Protein AF-A0A0G2FPP1-F1 (afdb_monomer)

Foldseek 3Di:
DDDDDDDPVVVVVVVVVVVVVVVVVVLVVFFDADPPPGPPCVFARGAGDCLVVVLVVVCPDPVNLPAQ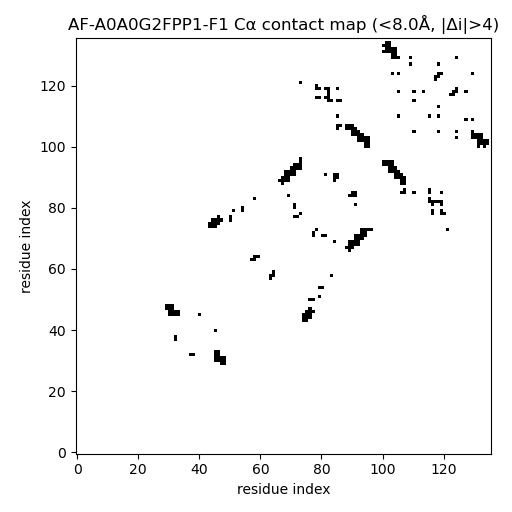EDEDELHPSCLVVQLVCLVSQHWYWYADRVNPQPIFIDGNVLQPPVGSSLCSHPVNSVPSPTDRDDDD

Radius of gyration: 18.32 Å; Cα contacts (8 Å, |Δi|>4): 158; chains: 1; bounding box: 36×38×61 Å

Solvent-accessible surface area (backbone atoms only — not comparable to full-atom values): 7901 Å² total; per-residue (Å²): 132,86,84,88,80,74,66,71,64,52,53,53,51,52,49,52,51,52,51,48,53,57,52,46,66,56,48,63,76,44,42,46,88,51,93,86,60,67,90,64,63,89,81,50,52,62,28,41,81,59,40,67,65,52,40,56,57,52,63,66,34,69,68,50,68,72,45,59,65,47,80,47,68,72,34,59,50,38,35,66,50,44,15,49,38,34,69,72,61,14,30,39,36,31,45,37,84,89,50,77,68,28,37,39,57,47,45,42,86,69,46,49,97,78,34,34,63,44,49,35,34,68,69,33,51,69,69,43,91,54,69,60,47,79,81,128

pLDDT: mean 75.17, std 15.43, range [40.75, 96.62]

InterPro domains:
  IPR002698 5-formyltetrahydrofolate cyclo-ligase [PTHR13017] (8-128)

Mean predicted aligned error: 10.95 Å

Secondary structure (DSSP, 8-state):
------SHHHHHHHHHHHHHHHHHHHHTTTBPPPTTTTT-TTSS---BTTHHHHHHHHHTSHHHHH-SEEE--S-GGGHHHHHHHHHTTPEEEEEPGGGTT-EEEE-GGG--TTHHHHHHSHHHHHHS---EE---

Nearest PDB structures (foldseek):
  7bqe-assembly1_A  TM=3.924E-01  e=2.142E-01  synthetic construct
  4m0u-assembly1_A  TM=4.585E-01  e=2.860E+00  Homo sapiens
  7p9q-assembly1_E  TM=3.771E-01  e=2.860E+00  Glutamici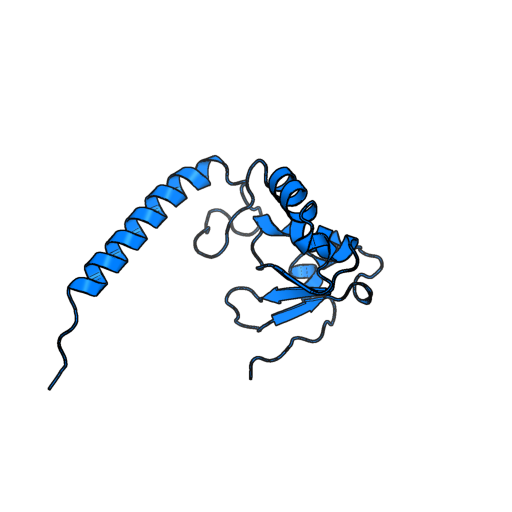bacter nicotianae
  7p9q-assembly1_A  TM=3.770E-01  e=3.473E+00  Glutamicibacter nicotianae

Organism: NCBI:txid420778

Sequence (136 aa):
MPSTTPAADLDLDAHKAAIRARIWAKLSTVALPDSRFDRDFSSFIADFRGSSSATDRLVSLPEWRAAALVFVAPDNCLEELRARALQDGKTLLVTAYGIRRGFWVVRPEDVGERGAWYAATLDGVEKSELPSVPIS

Structure (mmCIF, N/CA/C/O backbone):
data_AF-A0A0G2FPP1-F1
#
_entry.id   AF-A0A0G2FPP1-F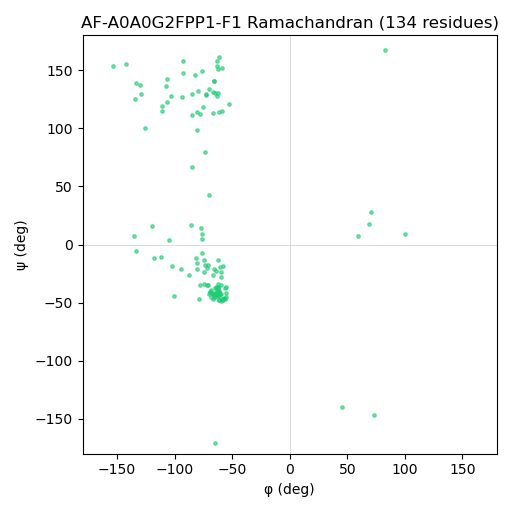1
#
loop_
_atom_site.group_PDB
_atom_site.id
_atom_site.type_symbol
_atom_site.label_atom_id
_atom_site.label_alt_id
_atom_site.label_comp_id
_atom_site.label_asym_id
_atom_site.label_entity_id
_atom_site.label_seq_id
_atom_site.pdbx_PDB_ins_code
_atom_site.Cartn_x
_atom_site.Cartn_y
_atom_site.Cartn_z
_atom_site.occupancy
_atom_site.B_iso_or_equiv
_atom_site.auth_seq_id
_atom_site.auth_comp_id
_atom_site.auth_asym_id
_atom_site.auth_atom_id
_atom_site.pdbx_PDB_model_num
ATOM 1 N N . MET A 1 1 ? -12.490 -24.473 -39.805 1.00 42.97 1 MET A N 1
ATOM 2 C CA . MET A 1 1 ? -11.472 -23.552 -40.353 1.00 42.97 1 MET A CA 1
ATOM 3 C C . MET A 1 1 ? -10.730 -22.940 -39.175 1.00 42.97 1 MET A C 1
ATOM 5 O O . MET A 1 1 ? -11.423 -22.406 -38.317 1.00 42.97 1 MET A O 1
ATOM 9 N N . PRO A 1 2 ? -9.397 -23.059 -39.057 1.00 46.75 2 PRO A N 1
ATOM 10 C CA . PRO A 1 2 ? -8.670 -22.379 -37.995 1.00 46.75 2 PRO A CA 1
ATOM 11 C C . PRO A 1 2 ? -8.585 -20.893 -38.357 1.00 46.75 2 PRO A C 1
ATOM 13 O O . PRO A 1 2 ? -8.068 -20.526 -39.408 1.00 46.75 2 PRO A O 1
ATOM 16 N N . SER A 1 3 ? -9.162 -20.045 -37.515 1.00 47.62 3 SER A N 1
ATOM 17 C CA . SER A 1 3 ? -9.083 -18.590 -37.616 1.00 47.62 3 SER A CA 1
ATOM 18 C C . SER A 1 3 ? -7.643 -18.136 -37.372 1.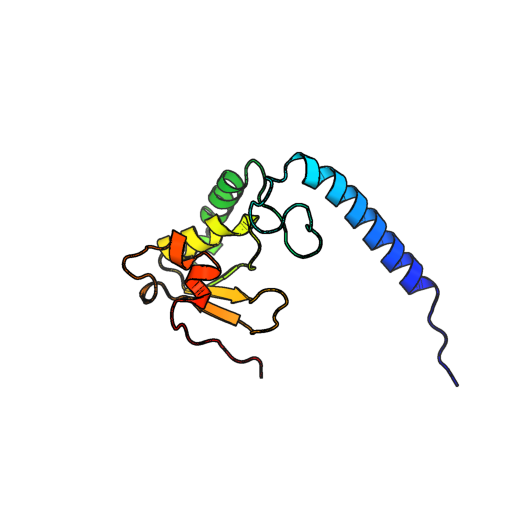00 47.62 3 SER A C 1
ATOM 20 O O . SER A 1 3 ? -7.104 -18.300 -36.279 1.00 47.62 3 SER A O 1
ATOM 22 N N . THR A 1 4 ? -7.010 -17.603 -38.413 1.00 54.16 4 THR A N 1
ATOM 23 C CA . THR A 1 4 ? -5.646 -17.075 -38.397 1.00 54.16 4 THR A CA 1
ATOM 24 C C . THR A 1 4 ? -5.641 -15.666 -37.806 1.00 54.16 4 THR A C 1
ATOM 26 O O . THR A 1 4 ? -5.879 -14.701 -38.524 1.00 54.16 4 THR A O 1
ATOM 29 N N . THR A 1 5 ? -5.303 -15.539 -36.524 1.00 60.25 5 THR A N 1
ATOM 30 C CA . THR A 1 5 ? -4.768 -14.280 -35.978 1.00 60.25 5 THR A CA 1
ATOM 31 C C . THR A 1 5 ? -3.438 -14.577 -35.284 1.00 60.25 5 THR A C 1
ATOM 33 O O . THR A 1 5 ? -3.465 -15.132 -34.189 1.00 60.25 5 THR A O 1
ATOM 36 N N . PRO A 1 6 ? -2.274 -14.314 -35.924 1.00 55.28 6 PRO A N 1
ATOM 37 C CA . PRO A 1 6 ? -1.001 -14.480 -35.218 1.00 55.28 6 PRO A CA 1
ATOM 38 C C . PRO A 1 6 ? 0.023 -13.337 -35.355 1.00 55.28 6 PRO A C 1
ATOM 40 O O . PRO A 1 6 ? 1.047 -13.418 -34.700 1.00 55.28 6 PRO A O 1
ATOM 43 N N . ALA A 1 7 ? -0.168 -12.288 -36.167 1.00 56.00 7 ALA A N 1
ATOM 44 C CA . ALA A 1 7 ? 0.934 -11.346 -36.460 1.00 56.00 7 ALA A CA 1
ATOM 45 C C . ALA A 1 7 ? 0.905 -10.025 -35.664 1.00 56.00 7 ALA A C 1
ATOM 47 O O . ALA A 1 7 ? 1.939 -9.595 -35.164 1.00 56.00 7 ALA A O 1
ATOM 48 N N . ALA A 1 8 ? -0.259 -9.381 -35.533 1.00 57.22 8 ALA A N 1
ATOM 49 C CA . ALA A 1 8 ? -0.366 -8.068 -34.882 1.00 57.22 8 ALA A CA 1
ATOM 50 C C . ALA A 1 8 ? -0.246 -8.145 -33.347 1.00 57.22 8 ALA A C 1
ATOM 52 O O . ALA A 1 8 ? 0.343 -7.262 -32.726 1.00 57.22 8 ALA A O 1
ATOM 53 N N . ASP A 1 9 ? -0.748 -9.224 -32.740 1.00 57.72 9 ASP A N 1
ATOM 54 C CA . ASP A 1 9 ? -0.670 -9.431 -31.288 1.00 57.72 9 ASP A CA 1
ATOM 55 C C . ASP A 1 9 ? 0.766 -9.747 -30.832 1.00 57.72 9 ASP A C 1
ATOM 57 O O . ASP A 1 9 ? 1.203 -9.257 -29.791 1.00 57.72 9 ASP A O 1
ATOM 61 N N . LEU A 1 10 ? 1.548 -10.466 -31.654 1.00 61.06 10 LEU A N 1
ATOM 62 C CA . LEU A 1 10 ? 2.972 -10.718 -31.391 1.00 61.06 10 LEU A CA 1
ATOM 63 C C . LEU A 1 10 ? 3.807 -9.428 -31.419 1.00 61.06 10 LEU A C 1
ATOM 65 O O . LEU A 1 10 ? 4.724 -9.284 -30.612 1.00 61.06 10 LEU A O 1
ATOM 69 N N . ASP A 1 11 ? 3.487 -8.489 -32.315 1.00 76.31 11 ASP A N 1
ATOM 70 C CA . ASP A 1 11 ? 4.165 -7.187 -32.407 1.00 76.31 11 ASP A CA 1
ATOM 71 C C . ASP A 1 11 ? 3.869 -6.312 -31.177 1.00 76.31 11 ASP A C 1
ATOM 73 O O . ASP A 1 11 ? 4.772 -5.734 -30.566 1.00 76.31 11 ASP A O 1
ATOM 77 N N . LEU A 1 12 ? 2.612 -6.301 -30.718 1.00 81.75 12 LEU A N 1
ATOM 78 C CA . LEU A 1 12 ? 2.222 -5.575 -29.511 1.00 81.75 12 LEU A CA 1
ATOM 79 C C . LEU A 1 12 ? 2.856 -6.164 -28.241 1.00 81.75 12 LEU A C 1
ATOM 81 O O . LEU A 1 12 ? 3.321 -5.412 -27.377 1.00 81.75 12 LEU A O 1
ATOM 85 N N . ASP A 1 13 ? 2.888 -7.489 -28.113 1.00 81.81 13 ASP A N 1
ATOM 86 C CA . ASP A 1 13 ? 3.476 -8.160 -26.953 1.00 81.81 13 ASP A CA 1
ATOM 87 C C . ASP A 1 13 ? 4.998 -8.000 -26.913 1.00 81.81 13 ASP A C 1
ATOM 89 O O . ASP A 1 13 ? 5.557 -7.683 -25.857 1.00 81.81 13 ASP A O 1
ATOM 93 N N . ALA A 1 14 ? 5.669 -8.101 -28.064 1.00 82.06 14 ALA A N 1
ATOM 94 C CA . ALA A 1 14 ? 7.093 -7.801 -28.181 1.00 82.06 14 ALA A CA 1
ATOM 95 C C . ALA A 1 14 ? 7.393 -6.337 -27.816 1.00 82.06 14 ALA A C 1
ATOM 97 O O . ALA A 1 14 ? 8.350 -6.055 -27.088 1.00 82.06 14 ALA A O 1
ATOM 98 N N . HIS A 1 15 ? 6.542 -5.400 -28.244 1.00 86.25 15 HIS A N 1
ATOM 99 C CA . HIS A 1 15 ? 6.687 -3.985 -27.912 1.00 86.25 15 HIS A CA 1
ATOM 100 C C . HIS A 1 15 ? 6.511 -3.715 -26.408 1.00 86.25 15 HIS A C 1
ATOM 102 O O . HIS A 1 15 ? 7.332 -3.025 -25.792 1.00 86.25 15 HIS A O 1
ATOM 108 N N . LYS A 1 16 ? 5.487 -4.305 -25.775 1.00 82.38 16 LYS A N 1
ATOM 109 C CA . LYS A 1 16 ? 5.277 -4.229 -24.318 1.00 82.38 16 LYS A CA 1
ATOM 110 C C . LYS A 1 16 ? 6.451 -4.836 -23.550 1.00 82.38 16 LYS A C 1
ATOM 112 O O . LYS A 1 16 ? 6.909 -4.237 -22.573 1.00 82.38 16 LYS A O 1
ATOM 117 N N . ALA A 1 17 ? 6.970 -5.980 -23.998 1.00 83.12 17 ALA A N 1
ATOM 118 C CA . ALA A 1 17 ? 8.128 -6.630 -23.393 1.00 83.12 17 ALA A CA 1
ATOM 119 C C . ALA A 1 17 ? 9.387 -5.751 -23.482 1.00 83.12 17 ALA A C 1
ATOM 121 O O . ALA A 1 17 ? 10.088 -5.580 -22.484 1.00 83.12 17 ALA A O 1
ATOM 122 N N . ALA A 1 18 ? 9.631 -5.116 -24.632 1.00 84.31 18 ALA A N 1
ATOM 123 C CA . ALA A 1 18 ? 10.752 -4.196 -24.822 1.00 84.31 18 ALA A CA 1
ATOM 124 C C . ALA A 1 18 ? 10.653 -2.955 -23.914 1.00 84.31 18 ALA A C 1
ATOM 126 O O . ALA A 1 18 ? 11.642 -2.555 -23.291 1.00 84.31 18 ALA A O 1
ATOM 127 N N . ILE A 1 19 ? 9.457 -2.365 -23.774 1.00 84.12 19 ILE A N 1
ATOM 128 C CA . ILE A 1 19 ? 9.226 -1.261 -22.829 1.00 84.12 19 ILE A CA 1
ATOM 129 C C . ILE A 1 19 ? 9.488 -1.729 -21.398 1.00 84.12 19 ILE A C 1
ATOM 131 O O . ILE A 1 19 ? 10.209 -1.048 -20.665 1.00 84.12 19 ILE A O 1
ATOM 135 N N . ARG A 1 20 ? 8.946 -2.890 -21.008 1.00 79.75 20 ARG A N 1
ATOM 136 C CA . ARG A 1 20 ? 9.127 -3.449 -19.665 1.00 79.75 20 ARG A CA 1
ATOM 137 C C . ARG A 1 20 ? 10.605 -3.657 -19.358 1.00 79.75 20 ARG A C 1
ATOM 139 O O . ARG A 1 20 ? 11.054 -3.178 -18.325 1.00 79.75 20 ARG A O 1
ATOM 146 N N . ALA A 1 21 ? 11.372 -4.256 -20.268 1.00 81.62 21 ALA A N 1
ATOM 147 C CA . ALA A 1 21 ? 12.814 -4.450 -20.109 1.00 81.62 21 ALA A CA 1
ATOM 148 C C . ALA A 1 21 ? 13.566 -3.118 -19.938 1.00 81.62 21 ALA A C 1
ATOM 150 O O . ALA A 1 21 ? 14.413 -2.982 -19.055 1.00 81.62 21 ALA A O 1
ATOM 151 N N . ARG A 1 22 ? 13.214 -2.098 -20.732 1.00 82.25 22 ARG A N 1
ATOM 152 C CA . ARG A 1 22 ? 13.830 -0.766 -20.645 1.00 82.25 22 ARG A CA 1
ATOM 153 C C . ARG A 1 22 ? 13.530 -0.059 -19.323 1.00 82.25 22 ARG A C 1
ATOM 155 O O . ARG A 1 22 ? 14.415 0.585 -18.765 1.00 82.25 22 ARG A O 1
ATOM 162 N N . ILE A 1 23 ? 12.289 -0.126 -18.844 1.00 80.88 23 ILE A N 1
ATOM 163 C CA . ILE A 1 23 ? 11.902 0.458 -17.552 1.00 80.88 23 ILE A CA 1
ATOM 164 C C . ILE A 1 23 ? 12.538 -0.330 -16.408 1.00 8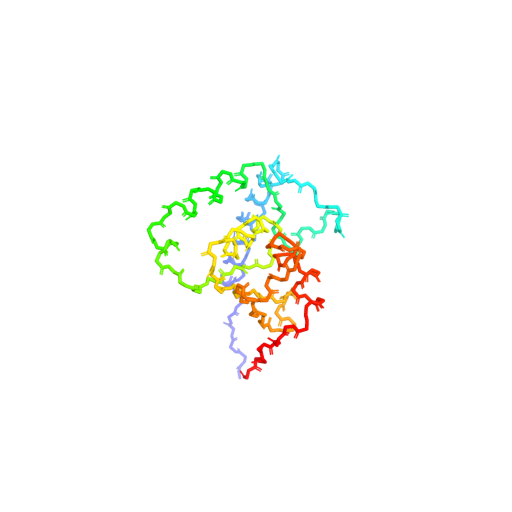0.88 23 ILE A C 1
ATOM 166 O O . ILE A 1 23 ? 13.072 0.274 -15.480 1.00 80.88 23 ILE A O 1
ATOM 170 N N . TRP A 1 24 ? 12.571 -1.657 -16.518 1.00 74.62 24 TRP A N 1
ATOM 171 C CA . TRP A 1 24 ? 13.189 -2.540 -15.540 1.00 74.62 24 TRP A CA 1
ATOM 172 C C . TRP A 1 24 ? 14.669 -2.220 -15.322 1.00 74.62 24 TRP A C 1
ATOM 174 O O . TRP A 1 24 ? 15.092 -2.036 -14.186 1.00 74.62 24 TRP A O 1
ATOM 184 N N . ALA A 1 25 ? 15.433 -2.041 -16.404 1.00 78.00 25 ALA A N 1
ATOM 185 C CA . ALA A 1 25 ? 16.846 -1.662 -16.335 1.00 78.00 25 ALA A CA 1
ATOM 186 C C . ALA A 1 25 ? 17.086 -0.320 -15.617 1.00 78.00 25 ALA A C 1
ATOM 188 O O . ALA A 1 25 ? 18.143 -0.105 -15.029 1.00 78.00 25 ALA A O 1
ATOM 189 N N . LYS A 1 26 ? 16.111 0.598 -15.652 1.00 78.25 26 LYS A N 1
ATOM 190 C CA . LYS A 1 26 ? 16.177 1.858 -14.899 1.00 78.25 26 LYS A CA 1
ATOM 191 C C . LYS A 1 26 ? 15.824 1.634 -13.430 1.00 78.25 26 LYS A C 1
ATOM 193 O O . LYS A 1 26 ? 16.554 2.094 -12.555 1.00 78.25 26 LYS A O 1
ATOM 198 N N . LEU A 1 27 ? 14.745 0.901 -13.157 1.00 72.19 27 LEU A N 1
ATOM 199 C CA . LEU A 1 27 ? 14.286 0.604 -11.797 1.00 72.19 27 LEU A CA 1
ATOM 200 C C . LEU A 1 27 ? 15.312 -0.205 -10.997 1.00 72.19 27 LEU A C 1
ATOM 202 O O . LEU A 1 27 ? 15.519 0.078 -9.821 1.00 72.19 27 LEU A O 1
ATOM 206 N N . SER A 1 28 ? 16.035 -1.129 -11.635 1.00 69.62 28 SER A N 1
ATOM 207 C CA . SER A 1 28 ? 17.061 -1.943 -10.971 1.00 69.62 28 SER A CA 1
ATOM 208 C C . SER A 1 28 ? 18.205 -1.127 -10.360 1.00 69.62 28 SER A C 1
ATOM 210 O O . SER A 1 28 ? 18.916 -1.635 -9.503 1.00 69.62 28 SER A O 1
ATOM 212 N N . THR A 1 29 ? 18.405 0.125 -10.785 1.00 72.50 29 THR A N 1
ATOM 213 C CA . THR A 1 29 ? 19.449 1.006 -10.226 1.00 72.50 29 THR A CA 1
ATOM 214 C C . THR A 1 29 ? 19.051 1.664 -8.903 1.00 72.50 29 THR A C 1
ATOM 216 O O . THR A 1 29 ? 19.920 2.088 -8.144 1.00 72.50 29 THR A O 1
ATOM 219 N N . VAL A 1 30 ? 17.748 1.754 -8.625 1.00 68.75 30 VAL A N 1
ATOM 220 C CA . VAL A 1 30 ? 17.190 2.361 -7.404 1.00 68.75 30 VAL A CA 1
ATOM 221 C C . VAL A 1 30 ? 16.534 1.337 -6.482 1.00 68.75 30 VAL A C 1
ATOM 223 O O . VAL A 1 30 ? 16.219 1.682 -5.343 1.00 68.75 30 VAL A O 1
ATOM 226 N N . ALA A 1 31 ? 16.342 0.110 -6.969 1.00 68.12 31 ALA A N 1
ATOM 227 C CA . ALA A 1 31 ? 15.805 -1.006 -6.213 1.00 68.12 31 ALA A CA 1
ATOM 228 C C . ALA A 1 31 ? 16.722 -1.359 -5.033 1.00 68.12 31 ALA A C 1
ATOM 230 O O . ALA A 1 31 ? 17.937 -1.512 -5.186 1.00 68.12 31 ALA A O 1
ATOM 231 N N . LEU A 1 32 ? 16.130 -1.488 -3.853 1.00 64.56 32 LEU A N 1
ATOM 232 C CA . LEU A 1 32 ? 16.773 -2.033 -2.673 1.00 64.56 32 LEU 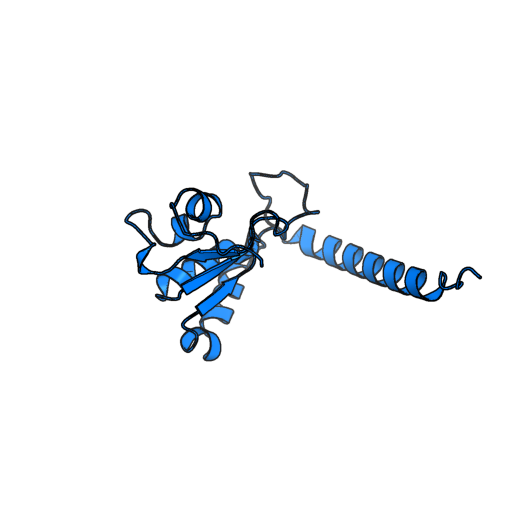A CA 1
ATOM 233 C C . LEU A 1 32 ? 16.753 -3.565 -2.782 1.00 64.56 32 LEU A C 1
ATOM 235 O O . LEU A 1 32 ? 15.716 -4.137 -3.130 1.00 64.56 32 LEU A O 1
ATOM 239 N N . PRO A 1 33 ? 17.889 -4.242 -2.540 1.00 58.78 33 PRO A N 1
ATOM 240 C CA . PRO A 1 33 ? 17.934 -5.696 -2.563 1.00 58.78 33 PRO A CA 1
ATOM 241 C C . PRO A 1 33 ? 17.035 -6.259 -1.458 1.00 58.78 33 PRO A C 1
ATOM 243 O O . PRO A 1 33 ? 17.157 -5.870 -0.297 1.00 58.78 33 PRO A O 1
ATOM 246 N N . ASP A 1 34 ? 16.142 -7.173 -1.830 1.00 55.44 34 ASP A N 1
ATOM 247 C CA . ASP A 1 34 ? 15.305 -7.897 -0.882 1.00 55.44 34 ASP A CA 1
ATOM 248 C C . ASP A 1 34 ? 16.064 -9.114 -0.339 1.00 55.44 34 ASP A C 1
ATOM 250 O O . ASP A 1 34 ? 16.631 -9.899 -1.101 1.00 55.44 34 ASP A O 1
ATOM 254 N N . SER A 1 35 ? 16.092 -9.271 0.983 1.00 47.22 35 SER A N 1
ATOM 255 C CA . SER A 1 35 ? 16.835 -10.333 1.666 1.00 47.22 35 SER A CA 1
ATOM 256 C C . SER A 1 35 ? 16.177 -11.717 1.588 1.00 47.22 35 SER A C 1
ATOM 258 O O . SER A 1 35 ? 16.790 -12.691 2.023 1.00 47.22 35 SER A O 1
ATOM 260 N N . ARG A 1 36 ? 14.949 -11.833 1.060 1.00 48.81 36 ARG A N 1
ATOM 261 C CA . ARG A 1 36 ? 14.160 -13.078 1.058 1.00 48.81 36 ARG A CA 1
ATOM 262 C C . ARG A 1 36 ? 14.157 -13.820 -0.280 1.00 48.81 36 ARG A C 1
ATOM 264 O O . ARG A 1 36 ? 13.842 -15.007 -0.286 1.00 48.81 36 ARG A O 1
ATOM 271 N N . PHE A 1 37 ? 14.501 -13.166 -1.391 1.00 48.66 37 PHE A N 1
ATOM 272 C CA . PHE A 1 37 ? 14.317 -13.736 -2.738 1.00 48.66 37 PHE A CA 1
ATOM 273 C C . PHE A 1 37 ? 15.510 -13.575 -3.694 1.00 48.66 37 PHE A C 1
ATOM 275 O O . PHE A 1 37 ? 15.397 -13.923 -4.872 1.00 48.66 37 PHE A O 1
ATOM 282 N N . ASP A 1 38 ? 16.656 -13.074 -3.220 1.00 54.22 38 ASP A N 1
ATOM 283 C CA . ASP A 1 38 ? 17.788 -12.713 -4.084 1.00 54.22 38 ASP A CA 1
ATOM 284 C C . ASP A 1 38 ? 17.305 -11.916 -5.327 1.00 54.22 38 ASP A C 1
ATOM 286 O O . ASP A 1 38 ? 16.448 -11.040 -5.221 1.00 54.22 38 ASP A O 1
ATOM 290 N N . ARG A 1 39 ? 17.857 -12.154 -6.524 1.00 41.59 39 ARG A N 1
ATOM 291 C CA . ARG A 1 39 ? 17.577 -11.374 -7.745 1.00 41.59 39 ARG A CA 1
ATOM 292 C C . ARG A 1 39 ? 16.344 -11.837 -8.533 1.00 41.59 39 ARG A C 1
ATOM 294 O O . ARG A 1 39 ? 16.239 -11.481 -9.710 1.00 41.59 39 ARG A O 1
ATOM 301 N N . ASP A 1 40 ? 15.433 -12.622 -7.955 1.00 49.09 40 ASP A N 1
ATOM 302 C CA . ASP A 1 40 ? 14.241 -13.076 -8.685 1.00 49.09 40 ASP A CA 1
ATOM 303 C C . ASP A 1 40 ? 13.108 -12.044 -8.642 1.00 49.09 40 ASP A C 1
ATOM 305 O O . ASP A 1 40 ? 12.029 -12.228 -8.083 1.00 49.09 40 ASP A O 1
ATOM 309 N N . PHE A 1 41 ? 13.369 -10.914 -9.285 1.00 52.31 41 PHE A N 1
ATOM 310 C CA . PHE A 1 41 ? 12.421 -9.817 -9.414 1.00 52.31 41 PHE A CA 1
ATOM 311 C C . PHE A 1 41 ? 11.319 -10.069 -10.462 1.00 52.31 41 PHE A C 1
ATOM 313 O O . PHE A 1 41 ? 10.636 -9.141 -10.902 1.00 52.31 41 PHE A O 1
ATOM 320 N N . SER A 1 42 ? 11.158 -11.311 -10.925 1.00 53.12 42 SER A N 1
ATOM 321 C CA . SER A 1 42 ? 10.128 -11.668 -11.904 1.00 53.12 42 SER A CA 1
ATOM 322 C C . SER A 1 42 ? 8.716 -11.647 -11.305 1.00 53.12 42 SER A C 1
ATOM 324 O O . SER A 1 42 ? 7.742 -11.519 -12.050 1.00 53.12 42 SER A O 1
ATOM 326 N N . SER A 1 43 ? 8.611 -11.729 -9.970 1.00 56.91 43 SER A N 1
ATOM 327 C CA . SER A 1 43 ? 7.353 -11.989 -9.258 1.00 56.91 43 SER A CA 1
ATOM 328 C C . SER A 1 43 ? 6.885 -10.875 -8.308 1.00 56.91 43 SER A C 1
ATOM 330 O O . SER A 1 43 ? 5.741 -10.932 -7.862 1.00 56.91 43 SER A O 1
ATOM 332 N N . PHE A 1 44 ? 7.716 -9.869 -8.001 1.00 62.94 44 PHE A N 1
ATOM 333 C CA . PHE A 1 44 ? 7.366 -8.755 -7.103 1.00 62.94 44 PHE A CA 1
ATOM 334 C C . PHE A 1 44 ? 8.167 -7.483 -7.423 1.00 62.94 44 PHE A C 1
ATOM 336 O O . PHE A 1 44 ? 9.281 -7.545 -7.952 1.00 62.94 44 PHE A O 1
ATOM 343 N N . ILE A 1 45 ? 7.606 -6.315 -7.095 1.00 68.50 45 ILE A N 1
ATOM 344 C CA . ILE A 1 45 ? 8.317 -5.035 -7.192 1.00 68.50 45 ILE A CA 1
ATOM 345 C C . ILE A 1 45 ? 9.130 -4.830 -5.910 1.00 68.50 45 ILE A C 1
ATOM 347 O O . ILE A 1 45 ? 8.575 -4.638 -4.825 1.00 68.50 45 ILE A O 1
ATOM 351 N N . ALA A 1 46 ? 10.457 -4.881 -6.044 1.00 68.31 46 ALA A N 1
ATOM 352 C CA . ALA A 1 46 ? 11.375 -4.572 -4.954 1.00 68.31 46 ALA A CA 1
ATOM 353 C C . ALA A 1 46 ? 11.158 -3.149 -4.428 1.00 68.31 46 ALA A C 1
ATOM 355 O O . ALA A 1 46 ? 10.739 -2.252 -5.168 1.00 68.31 46 ALA A O 1
ATOM 356 N N . ASP A 1 47 ? 11.478 -2.944 -3.152 1.00 74.69 47 ASP A N 1
ATOM 357 C CA . ASP A 1 47 ? 11.497 -1.603 -2.580 1.00 74.69 47 ASP A CA 1
ATOM 358 C C . ASP A 1 47 ? 12.532 -0.717 -3.291 1.00 74.69 47 ASP A C 1
ATOM 360 O O . ASP A 1 47 ? 13.408 -1.214 -3.996 1.00 74.69 47 ASP A O 1
ATOM 364 N N . PHE A 1 48 ? 12.435 0.603 -3.166 1.00 79.50 48 PHE A N 1
ATOM 365 C CA . PHE A 1 48 ? 13.322 1.531 -3.863 1.00 79.50 48 PHE A CA 1
ATOM 366 C C . PHE A 1 48 ? 13.699 2.732 -3.005 1.00 79.50 48 PHE A C 1
ATOM 368 O O . PHE A 1 48 ? 12.972 3.165 -2.113 1.00 79.50 48 PHE A O 1
ATOM 375 N N . ARG A 1 49 ? 14.848 3.339 -3.316 1.00 76.94 49 ARG A N 1
ATOM 376 C CA . ARG A 1 49 ? 15.288 4.564 -2.640 1.00 76.94 49 ARG A CA 1
ATOM 377 C C . ARG A 1 49 ? 14.253 5.681 -2.823 1.00 76.94 49 ARG A C 1
ATOM 379 O O . ARG A 1 49 ? 14.078 6.193 -3.927 1.00 76.94 49 ARG A O 1
ATOM 386 N N . GLY A 1 50 ? 13.638 6.103 -1.719 1.00 82.88 50 GLY A N 1
ATOM 387 C CA . GLY A 1 50 ? 12.613 7.151 -1.697 1.00 82.88 50 GLY A CA 1
ATOM 388 C C . GLY A 1 50 ? 11.173 6.634 -1.634 1.00 82.88 50 GLY A C 1
ATOM 389 O O . GLY A 1 50 ? 10.254 7.444 -1.770 1.00 82.88 50 GLY A O 1
ATOM 390 N N . SER A 1 51 ? 10.968 5.333 -1.413 1.00 85.12 51 SER A N 1
ATOM 391 C CA . SER A 1 51 ? 9.651 4.730 -1.184 1.00 85.12 51 SER A CA 1
ATOM 392 C C . SER A 1 51 ? 8.903 5.377 -0.022 1.00 85.12 51 SER A C 1
ATOM 394 O O . SER A 1 51 ? 7.763 5.787 -0.211 1.00 85.12 51 SER A O 1
ATOM 396 N N . SER A 1 52 ? 9.561 5.624 1.113 1.00 86.50 52 SER A N 1
ATOM 397 C CA . SER A 1 52 ? 8.945 6.332 2.247 1.00 86.50 52 SER A CA 1
ATOM 398 C C . SER A 1 52 ? 8.420 7.722 1.868 1.00 86.50 52 SER A C 1
ATOM 400 O O . SER A 1 52 ? 7.255 8.035 2.089 1.00 86.50 52 SER A O 1
ATOM 402 N N . SER A 1 53 ? 9.198 8.527 1.134 1.00 90.19 53 SER A N 1
ATOM 403 C CA . SER A 1 53 ? 8.719 9.830 0.640 1.00 90.19 53 SER A CA 1
ATOM 404 C C . SER A 1 53 ? 7.603 9.712 -0.408 1.00 90.19 53 SER A C 1
ATOM 406 O O . SER A 1 53 ? 6.828 10.648 -0.612 1.00 90.19 53 SER A O 1
ATOM 408 N N . ALA A 1 54 ? 7.532 8.606 -1.154 1.00 89.25 54 ALA A N 1
ATOM 409 C CA . ALA A 1 54 ? 6.392 8.320 -2.024 1.00 89.25 54 ALA A CA 1
ATOM 410 C C . ALA A 1 54 ? 5.143 7.983 -1.194 1.00 89.25 54 ALA A C 1
ATOM 412 O O . ALA A 1 54 ? 4.078 8.535 -1.468 1.00 89.25 54 ALA A O 1
ATOM 413 N N . THR A 1 55 ? 5.299 7.177 -0.143 1.00 92.31 55 THR A N 1
ATOM 414 C CA . THR A 1 55 ? 4.246 6.864 0.824 1.00 92.31 55 THR A CA 1
ATOM 415 C C . THR A 1 55 ? 3.730 8.124 1.511 1.00 92.31 55 THR A C 1
ATOM 417 O O . THR A 1 55 ? 2.527 8.359 1.485 1.00 92.31 55 THR A O 1
ATOM 420 N N . ASP A 1 56 ? 4.607 8.996 2.018 1.00 93.38 56 ASP A N 1
ATOM 421 C CA . ASP A 1 56 ? 4.227 10.261 2.664 1.00 93.38 56 ASP A CA 1
ATOM 422 C C . ASP A 1 56 ? 3.346 11.136 1.757 1.00 93.38 56 ASP A C 1
ATOM 424 O O . ASP A 1 56 ? 2.341 11.707 2.189 1.00 93.38 56 ASP A O 1
ATOM 428 N N . ARG A 1 57 ? 3.689 11.214 0.466 1.00 94.19 57 ARG A N 1
ATOM 429 C CA . ARG A 1 57 ? 2.882 11.942 -0.523 1.00 94.19 57 ARG A CA 1
ATOM 430 C C . ARG A 1 57 ? 1.521 11.292 -0.726 1.00 94.19 57 ARG A C 1
ATOM 432 O O . ARG A 1 57 ? 0.526 12.010 -0.778 1.00 94.19 57 ARG A O 1
ATOM 439 N N . LEU A 1 58 ? 1.466 9.966 -0.803 1.00 93.25 58 LEU A N 1
ATOM 440 C CA . LEU A 1 58 ? 0.220 9.230 -0.996 1.00 93.25 58 LEU A CA 1
ATOM 441 C C . LEU A 1 58 ? -0.723 9.380 0.207 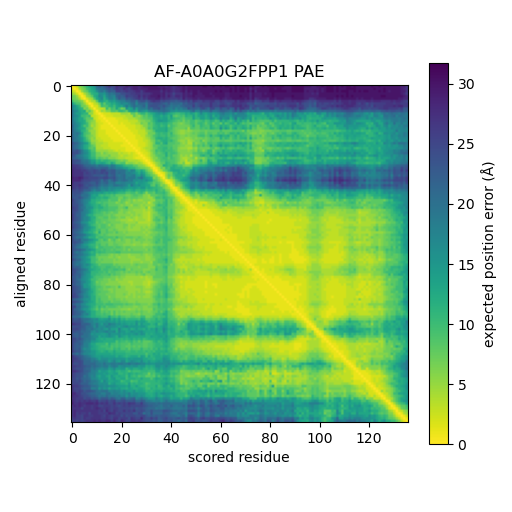1.00 93.25 58 LEU A C 1
ATOM 443 O O . LEU A 1 58 ? -1.895 9.694 0.021 1.00 93.25 58 LEU A O 1
ATOM 447 N N . VAL A 1 59 ? -0.210 9.250 1.434 1.00 94.69 59 VAL A N 1
ATOM 448 C CA . VAL A 1 59 ? -1.027 9.386 2.655 1.00 94.69 59 VAL A CA 1
ATOM 449 C C . VAL A 1 59 ? -1.465 10.830 2.928 1.00 94.69 59 VAL A C 1
ATOM 451 O O . VAL A 1 59 ? -2.419 11.081 3.668 1.00 94.69 59 VAL A O 1
ATOM 454 N N . SER A 1 60 ? -0.799 11.810 2.307 1.00 95.00 60 SER A N 1
ATOM 455 C CA . SER A 1 60 ? -1.193 13.219 2.389 1.00 95.00 60 SER A CA 1
ATOM 456 C C . SER A 1 60 ? -2.448 13.560 1.578 1.00 95.00 60 SER A C 1
ATOM 458 O O . SER A 1 60 ? -3.065 14.597 1.838 1.00 95.00 60 SER A O 1
ATOM 460 N N . LEU A 1 61 ? -2.839 12.699 0.629 1.00 96.62 61 LEU A N 1
ATOM 461 C CA . LEU A 1 61 ? -3.963 12.945 -0.269 1.00 96.62 61 LEU A CA 1
ATOM 462 C C . LEU A 1 61 ? -5.311 12.980 0.480 1.00 96.62 61 LEU A C 1
ATOM 464 O O . LEU A 1 61 ? -5.544 12.157 1.373 1.00 96.62 61 LEU A O 1
ATOM 468 N N . PRO A 1 62 ? -6.238 13.885 0.115 1.00 95.31 62 PRO A N 1
ATOM 469 C CA . PRO A 1 62 ? -7.585 13.913 0.687 1.00 95.31 62 PRO A CA 1
ATOM 470 C C . PRO A 1 62 ? -8.339 12.587 0.525 1.00 95.31 62 PRO A C 1
ATOM 472 O O . PRO A 1 62 ? -9.032 12.159 1.446 1.00 95.31 62 PRO A O 1
ATOM 475 N N . GLU A 1 63 ? -8.166 11.911 -0.611 1.00 96.12 63 GLU A N 1
ATOM 476 C CA . GLU A 1 63 ? -8.787 10.622 -0.924 1.00 96.12 63 GLU A CA 1
ATOM 477 C C . GLU A 1 63 ? -8.303 9.529 0.028 1.00 96.12 63 GLU A C 1
ATOM 479 O O . GLU A 1 63 ? -9.104 8.736 0.521 1.00 96.12 63 GLU A O 1
ATOM 484 N N . TRP A 1 64 ? -7.004 9.530 0.351 1.00 95.25 64 TRP A N 1
ATOM 485 C CA . TRP A 1 64 ? -6.452 8.623 1.353 1.00 95.25 64 TRP A CA 1
ATOM 486 C C . TRP A 1 64 ? -7.081 8.875 2.721 1.00 95.25 64 TRP A C 1
ATOM 488 O O . TRP A 1 64 ? -7.529 7.942 3.385 1.00 95.25 64 TRP A O 1
ATOM 498 N N . ARG A 1 65 ? -7.162 10.140 3.147 1.00 93.75 65 ARG A N 1
ATOM 499 C CA . ARG A 1 65 ? -7.735 10.508 4.451 1.00 93.75 65 ARG A CA 1
ATOM 500 C C . ARG A 1 65 ? -9.208 10.117 4.567 1.00 93.75 65 ARG A C 1
ATOM 502 O O . ARG A 1 65 ? -9.604 9.625 5.617 1.00 93.75 65 ARG A O 1
ATOM 509 N N . ALA A 1 66 ? -9.983 10.280 3.496 1.00 95.62 66 ALA A N 1
ATOM 510 C CA . ALA A 1 66 ? -11.402 9.931 3.454 1.00 95.62 66 ALA A CA 1
ATOM 511 C C . ALA A 1 66 ? -11.669 8.414 3.375 1.00 95.62 66 ALA A C 1
ATOM 513 O O . ALA A 1 66 ? -12.747 7.963 3.759 1.00 95.62 66 ALA A O 1
ATOM 514 N N . ALA A 1 67 ? -10.717 7.617 2.881 1.00 95.50 67 ALA A N 1
ATOM 515 C CA . ALA A 1 67 ? -10.899 6.179 2.713 1.00 95.50 67 ALA A CA 1
ATOM 516 C C . ALA A 1 67 ? -10.876 5.423 4.054 1.00 95.50 67 ALA A C 1
ATOM 518 O O . ALA A 1 67 ? -9.922 5.535 4.824 1.00 95.50 67 ALA A O 1
ATOM 519 N N . ALA A 1 68 ? -11.889 4.588 4.297 1.00 94.12 68 ALA A N 1
ATOM 520 C CA . ALA A 1 68 ? -11.926 3.651 5.428 1.00 94.12 68 ALA A CA 1
ATOM 521 C C . ALA A 1 68 ? -11.409 2.244 5.065 1.00 94.12 68 ALA A C 1
ATOM 523 O O . ALA A 1 68 ? -11.006 1.487 5.944 1.00 94.12 68 ALA A O 1
ATOM 524 N N . LEU A 1 69 ? -11.409 1.900 3.773 1.00 93.62 69 LEU A N 1
ATOM 525 C CA . LEU A 1 69 ? -10.933 0.635 3.217 1.00 93.62 69 LEU A CA 1
ATOM 526 C C . LEU A 1 69 ? -9.965 0.942 2.075 1.00 93.62 69 LEU A C 1
ATOM 528 O O . LEU A 1 69 ? -10.304 1.716 1.179 1.00 93.62 69 LEU A O 1
ATOM 532 N N . VAL A 1 70 ? -8.784 0.328 2.094 1.00 93.75 70 VAL A N 1
ATOM 533 C CA . VAL A 1 70 ? -7.768 0.503 1.051 1.00 93.75 70 VAL A CA 1
ATOM 534 C C . VAL A 1 70 ? -7.264 -0.841 0.551 1.00 93.75 70 VAL A C 1
ATOM 536 O O . VAL A 1 70 ? -7.004 -1.755 1.330 1.00 93.75 70 VAL A O 1
ATOM 539 N N . PHE A 1 71 ? -7.117 -0.954 -0.767 1.00 93.00 71 PHE A N 1
ATOM 540 C CA . PHE A 1 71 ? -6.453 -2.086 -1.396 1.00 93.00 71 PHE A CA 1
ATOM 541 C C . PHE A 1 71 ? -4.981 -1.761 -1.626 1.00 93.00 71 PHE A C 1
ATOM 543 O O . PHE A 1 71 ? -4.663 -0.754 -2.259 1.00 93.00 71 PHE A O 1
ATOM 550 N N . VAL A 1 72 ? -4.092 -2.628 -1.149 1.00 90.38 72 VAL A N 1
ATOM 551 C CA . VAL A 1 72 ? -2.652 -2.500 -1.369 1.00 90.38 72 VAL A CA 1
ATOM 552 C C . VAL A 1 72 ? -2.099 -3.861 -1.778 1.00 90.38 72 VAL A C 1
ATOM 554 O O . VAL A 1 72 ? -2.292 -4.854 -1.082 1.00 90.38 72 VAL A O 1
ATOM 557 N N . ALA A 1 73 ? -1.417 -3.912 -2.923 1.00 87.06 73 ALA A N 1
ATOM 558 C CA . ALA A 1 73 ? -0.802 -5.133 -3.438 1.00 87.06 73 ALA A CA 1
ATOM 559 C C . ALA A 1 73 ? 0.306 -5.651 -2.491 1.00 87.06 73 ALA A C 1
ATOM 561 O O . ALA A 1 73 ? 0.836 -4.864 -1.705 1.00 87.06 73 ALA A O 1
ATOM 562 N N . PRO A 1 74 ? 0.667 -6.950 -2.538 1.00 82.50 74 PRO A N 1
ATOM 563 C CA . PRO A 1 74 ? 1.631 -7.580 -1.631 1.00 82.50 74 PRO A CA 1
ATOM 564 C C . PRO A 1 74 ? 3.100 -7.244 -1.936 1.00 82.50 74 PRO A C 1
ATOM 566 O O . PRO A 1 74 ? 3.985 -7.840 -1.333 1.00 82.50 74 PRO A O 1
ATOM 569 N N . ASP A 1 75 ? 3.379 -6.304 -2.842 1.00 82.25 75 ASP A N 1
ATOM 570 C CA . ASP A 1 75 ? 4.739 -5.898 -3.205 1.00 82.25 75 ASP A CA 1
ATOM 571 C C . ASP A 1 75 ? 5.511 -5.290 -2.021 1.00 82.25 75 ASP A C 1
ATOM 573 O O . ASP A 1 75 ? 4.927 -4.667 -1.125 1.00 82.25 75 ASP A O 1
ATOM 577 N N . ASN A 1 76 ? 6.838 -5.433 -2.027 1.00 78.31 76 ASN A N 1
ATOM 578 C CA . ASN A 1 76 ? 7.693 -5.008 -0.912 1.00 78.31 76 ASN A CA 1
ATOM 579 C C . ASN A 1 76 ? 7.790 -3.481 -0.821 1.00 78.31 76 ASN A C 1
ATOM 581 O O . ASN A 1 76 ? 7.764 -2.927 0.274 1.00 78.31 76 ASN A O 1
ATOM 585 N N . CYS A 1 77 ? 7.776 -2.782 -1.962 1.00 81.62 77 CYS A N 1
ATOM 586 C CA . CYS A 1 77 ? 7.747 -1.315 -2.003 1.00 81.62 77 CYS A CA 1
ATOM 587 C C . CYS A 1 77 ? 6.492 -0.689 -1.367 1.00 81.62 77 CYS A C 1
ATOM 589 O O . CYS A 1 77 ? 6.454 0.517 -1.130 1.00 81.62 77 CYS A O 1
ATOM 591 N N . LEU A 1 78 ? 5.457 -1.494 -1.104 1.00 88.31 78 LEU A N 1
ATOM 592 C CA . LEU A 1 78 ? 4.195 -1.059 -0.512 1.00 88.31 78 LEU A CA 1
ATOM 593 C C . LEU A 1 78 ? 4.053 -1.466 0.960 1.00 88.31 78 LEU A C 1
ATOM 595 O O . LEU A 1 78 ? 3.003 -1.221 1.552 1.00 88.31 78 LEU A O 1
ATOM 599 N N . GLU A 1 79 ? 5.072 -2.076 1.569 1.00 87.81 79 GLU A N 1
ATOM 600 C CA . GLU A 1 79 ? 5.007 -2.514 2.968 1.00 87.81 79 GLU A CA 1
ATOM 601 C C . GLU A 1 79 ? 4.738 -1.354 3.930 1.00 87.81 79 GLU A C 1
ATOM 603 O O . GLU A 1 79 ? 3.823 -1.431 4.752 1.00 87.81 79 GLU A O 1
ATOM 608 N N . GLU A 1 80 ? 5.456 -0.241 3.769 1.00 89.81 80 GLU A N 1
ATOM 609 C CA . GLU A 1 80 ? 5.221 0.961 4.570 1.00 89.81 80 GLU A CA 1
ATOM 610 C C . GLU A 1 80 ? 3.804 1.506 4.364 1.00 89.81 80 GLU A C 1
ATOM 612 O O . GLU A 1 80 ? 3.140 1.877 5.328 1.00 89.81 80 GLU A O 1
ATOM 617 N N . LEU A 1 81 ? 3.291 1.495 3.131 1.00 91.94 81 LEU A N 1
ATOM 618 C CA . LEU A 1 81 ? 1.932 1.952 2.847 1.00 91.94 81 LEU A CA 1
ATOM 619 C C . LEU A 1 81 ? 0.874 1.087 3.551 1.00 91.94 81 LEU A C 1
ATOM 621 O O . LEU A 1 81 ? -0.091 1.623 4.098 1.00 91.94 81 LEU A O 1
ATOM 625 N N . ARG A 1 82 ? 1.067 -0.239 3.579 1.00 91.62 82 ARG A N 1
ATOM 626 C CA . ARG A 1 82 ? 0.212 -1.168 4.337 1.00 91.62 82 ARG A CA 1
ATOM 627 C C . ARG A 1 82 ? 0.259 -0.863 5.834 1.00 91.62 82 ARG A C 1
ATOM 629 O O . ARG A 1 82 ? -0.789 -0.799 6.473 1.00 91.62 82 ARG A O 1
ATOM 636 N N . ALA A 1 83 ? 1.447 -0.610 6.383 1.00 90.31 83 ALA A N 1
ATOM 637 C CA . ALA A 1 83 ? 1.604 -0.258 7.793 1.00 90.31 83 ALA A CA 1
ATOM 638 C C . ALA A 1 83 ? 0.906 1.068 8.126 1.00 90.31 83 ALA A C 1
ATOM 640 O O . ALA A 1 83 ? 0.174 1.145 9.112 1.00 90.31 83 ALA A O 1
ATOM 641 N N . ARG A 1 84 ? 1.062 2.091 7.276 1.00 92.38 84 ARG A N 1
ATOM 642 C CA . ARG A 1 84 ? 0.386 3.387 7.423 1.00 92.38 84 ARG A CA 1
ATOM 643 C C . ARG A 1 84 ? -1.134 3.258 7.364 1.00 92.38 84 ARG A C 1
ATOM 645 O O . ARG A 1 84 ? -1.810 3.872 8.176 1.00 92.38 84 ARG A O 1
ATOM 652 N N . ALA A 1 85 ? -1.674 2.430 6.467 1.00 92.62 85 ALA A N 1
ATOM 653 C CA . ALA A 1 85 ? -3.115 2.180 6.400 1.00 92.62 85 ALA A CA 1
ATOM 654 C C . ALA A 1 85 ? -3.670 1.683 7.741 1.00 92.62 85 ALA A C 1
ATOM 656 O O . ALA A 1 85 ? -4.662 2.212 8.239 1.00 92.62 85 ALA A O 1
ATOM 657 N N . LEU A 1 86 ? -2.991 0.708 8.346 1.00 90.75 86 LEU A N 1
ATOM 658 C CA . LEU A 1 86 ? -3.379 0.148 9.637 1.00 90.75 86 LEU A CA 1
ATOM 659 C C . LEU A 1 86 ? -3.190 1.153 10.786 1.00 90.75 86 LEU A C 1
ATOM 661 O O . LEU A 1 86 ? -4.049 1.245 11.658 1.00 90.75 86 LEU A O 1
ATOM 665 N N . GLN A 1 87 ? -2.111 1.947 10.772 1.00 90.69 87 GLN A N 1
ATOM 666 C CA . GLN A 1 87 ? -1.892 3.031 11.745 1.00 90.69 87 GLN A CA 1
ATOM 667 C C . GLN A 1 87 ? -2.972 4.117 11.676 1.00 90.69 87 GLN A C 1
ATOM 669 O O . GLN A 1 87 ? -3.392 4.627 12.712 1.00 90.69 87 GLN A O 1
ATOM 674 N N . ASP A 1 88 ? -3.444 4.433 10.472 1.00 92.06 88 ASP A N 1
ATOM 675 C CA . ASP A 1 88 ? -4.519 5.397 10.231 1.00 92.06 88 ASP A CA 1
ATOM 676 C C . ASP A 1 88 ? -5.914 4.824 10.556 1.00 92.06 88 ASP A C 1
ATOM 678 O O . ASP A 1 88 ? -6.927 5.475 10.291 1.00 92.06 88 ASP A O 1
ATOM 682 N N . GLY A 1 89 ? -5.994 3.602 11.098 1.00 91.50 89 GLY A N 1
ATOM 683 C CA . GLY A 1 89 ? -7.254 2.953 11.456 1.00 91.50 89 GLY A CA 1
ATOM 684 C C . GLY A 1 89 ? -8.088 2.532 10.245 1.00 91.50 89 GLY A C 1
ATOM 685 O O . GLY A 1 89 ? -9.314 2.472 10.333 1.00 91.50 89 GLY A O 1
ATOM 686 N N . LYS A 1 90 ? -7.450 2.251 9.103 1.00 94.75 90 LYS A N 1
ATOM 687 C CA . LYS A 1 90 ? -8.122 1.787 7.883 1.00 94.75 90 LYS A CA 1
ATOM 688 C C . LYS A 1 90 ? -8.147 0.265 7.825 1.00 94.75 90 LYS A C 1
ATOM 690 O O . LYS A 1 90 ? -7.205 -0.404 8.238 1.00 94.75 90 LYS A O 1
ATOM 695 N N . THR A 1 91 ? -9.202 -0.282 7.231 1.00 92.12 91 THR A N 1
ATOM 696 C CA . THR A 1 91 ? -9.215 -1.687 6.819 1.00 92.12 91 THR A CA 1
ATOM 697 C C . THR A 1 91 ? -8.321 -1.854 5.594 1.00 92.12 91 THR A C 1
ATOM 699 O O . THR A 1 91 ? -8.448 -1.120 4.612 1.00 92.12 91 THR A O 1
ATOM 702 N N . LEU A 1 92 ? -7.419 -2.824 5.645 1.00 91.94 92 LEU A N 1
ATOM 703 C CA . LEU A 1 92 ? -6.489 -3.156 4.578 1.00 91.94 92 LEU A CA 1
ATOM 704 C C . LEU A 1 92 ? -6.962 -4.416 3.847 1.00 91.94 92 LEU A C 1
ATOM 706 O O . LEU A 1 92 ? -7.185 -5.458 4.457 1.00 91.94 92 LEU A O 1
ATOM 710 N N . LEU A 1 93 ? -7.066 -4.326 2.525 1.00 90.25 93 LEU A N 1
ATOM 711 C CA . LEU A 1 93 ? -7.274 -5.454 1.624 1.00 90.25 93 LEU A CA 1
ATOM 712 C C . LEU A 1 93 ? -5.964 -5.740 0.876 1.00 90.25 93 LEU A C 1
ATOM 714 O O . LEU A 1 93 ? -5.446 -4.860 0.188 1.00 90.25 93 LEU A O 1
ATOM 718 N N . VAL A 1 94 ? -5.438 -6.961 0.972 1.00 87.81 94 VAL A N 1
ATOM 719 C CA . VAL A 1 94 ? -4.190 -7.377 0.304 1.00 87.81 94 VAL A CA 1
ATOM 720 C C . VAL A 1 94 ? -4.370 -8.733 -0.376 1.00 87.81 94 VAL A C 1
ATOM 722 O O . VAL A 1 94 ? -5.011 -9.631 0.163 1.00 87.81 94 VAL A O 1
ATOM 725 N N . THR A 1 95 ? -3.833 -8.915 -1.585 1.00 81.88 95 THR A N 1
ATOM 726 C CA . THR A 1 95 ? -3.843 -10.232 -2.252 1.00 81.88 95 THR A CA 1
ATOM 727 C C . THR A 1 95 ? -2.707 -11.112 -1.755 1.00 81.88 95 THR A C 1
ATOM 729 O O . THR A 1 95 ? -1.595 -10.634 -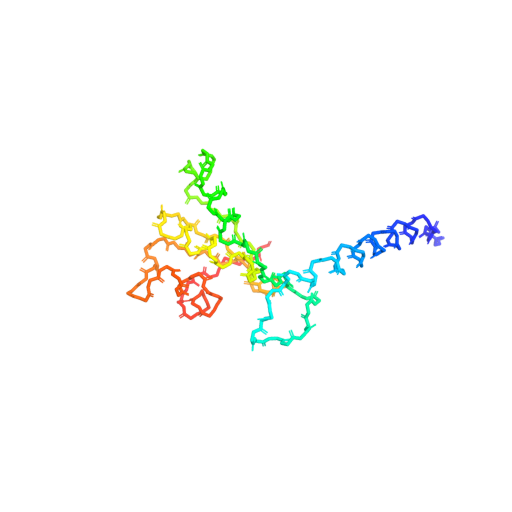1.553 1.00 81.88 95 THR A O 1
ATOM 732 N N . ALA A 1 96 ? -2.935 -12.422 -1.680 1.00 70.38 96 ALA A N 1
ATOM 733 C CA . ALA A 1 96 ? -1.844 -13.387 -1.565 1.00 70.38 96 ALA A CA 1
ATOM 734 C C . ALA A 1 96 ? -0.930 -13.352 -2.806 1.00 70.38 96 ALA A C 1
ATOM 736 O O . ALA A 1 96 ? -1.393 -13.055 -3.911 1.00 70.38 96 ALA A O 1
ATOM 737 N N . TYR A 1 97 ? 0.344 -13.732 -2.662 1.00 65.69 97 TYR A N 1
ATOM 738 C CA . TYR A 1 97 ? 1.267 -13.852 -3.799 1.00 65.69 97 TYR A CA 1
ATOM 739 C C . TYR A 1 97 ? 0.695 -14.730 -4.926 1.00 65.69 97 TYR A C 1
ATOM 741 O O . TYR A 1 97 ? 0.390 -15.915 -4.739 1.00 65.69 97 TYR A O 1
ATOM 749 N N . GLY A 1 98 ? 0.572 -14.139 -6.119 1.00 61.97 98 GLY A N 1
ATOM 750 C CA . GLY A 1 98 ? -0.004 -14.784 -7.303 1.00 61.97 98 GLY A CA 1
ATOM 751 C C . GLY A 1 98 ? -1.509 -15.057 -7.205 1.00 61.97 98 GLY A C 1
ATOM 752 O O . GLY A 1 98 ? -2.002 -15.914 -7.929 1.00 61.97 98 GLY A O 1
ATOM 753 N N . ILE A 1 99 ? -2.224 -14.405 -6.275 1.00 62.97 99 ILE A N 1
ATOM 754 C CA . ILE A 1 99 ? -3.673 -14.557 -6.011 1.00 62.97 99 ILE A CA 1
ATOM 755 C C . ILE A 1 99 ? -4.062 -16.001 -5.625 1.00 62.97 99 ILE A C 1
ATOM 757 O O . ILE A 1 99 ? -5.224 -16.324 -5.406 1.00 62.97 99 ILE A O 1
ATOM 761 N N . ARG A 1 100 ? -3.078 -16.884 -5.419 1.00 61.97 100 ARG A N 1
ATOM 762 C CA . ARG A 1 100 ? -3.284 -18.323 -5.193 1.00 61.97 100 ARG A CA 1
ATOM 763 C C . ARG A 1 100 ? -4.141 -18.642 -3.968 1.00 61.97 100 ARG A C 1
ATOM 765 O O . ARG A 1 100 ? -4.721 -19.717 -3.904 1.00 61.97 100 ARG A O 1
ATOM 772 N N . ARG A 1 101 ? -4.205 -17.725 -3.000 1.00 65.44 101 ARG A N 1
ATOM 773 C CA . ARG A 1 101 ? -4.996 -17.856 -1.765 1.00 65.44 101 ARG A CA 1
ATOM 774 C C . ARG A 1 101 ? -6.052 -16.756 -1.607 1.00 65.44 101 ARG A C 1
ATOM 776 O O . ARG A 1 101 ? -6.563 -16.565 -0.513 1.00 65.44 101 ARG A O 1
ATOM 783 N N . GLY A 1 102 ? -6.367 -16.033 -2.683 1.00 76.69 102 GLY A N 1
ATOM 784 C CA . GLY A 1 102 ? -7.365 -14.964 -2.671 1.00 76.69 102 GLY A CA 1
ATOM 785 C C . GLY A 1 102 ? -6.913 -13.694 -1.957 1.00 76.69 102 GLY A C 1
ATOM 786 O O . GLY A 1 102 ? -5.740 -13.303 -2.024 1.00 76.69 102 GLY A O 1
ATOM 787 N N . PHE A 1 103 ? -7.882 -13.031 -1.329 1.00 79.50 103 PHE A N 1
ATOM 788 C CA . PHE A 1 103 ? -7.703 -11.760 -0.642 1.00 79.50 103 PHE A CA 1
ATOM 789 C C . PHE A 1 103 ? -7.729 -11.951 0.871 1.00 79.50 103 PHE A C 1
ATOM 791 O O . PHE A 1 103 ? -8.531 -12.713 1.414 1.00 79.50 103 PHE A O 1
ATOM 798 N N . TRP A 1 104 ? -6.880 -11.188 1.540 1.00 81.81 104 TRP A N 1
ATOM 799 C CA . TRP A 1 104 ? -6.836 -11.058 2.983 1.00 81.81 104 TRP A CA 1
ATOM 800 C C . TRP A 1 104 ? -7.380 -9.694 3.368 1.00 81.81 104 TRP A C 1
ATOM 802 O O . TRP A 1 104 ? -7.045 -8.685 2.740 1.00 81.81 104 TRP A O 1
ATOM 812 N N . VAL A 1 105 ? -8.214 -9.679 4.402 1.00 86.31 105 VAL A N 1
ATOM 813 C CA . VAL A 1 105 ? -8.728 -8.457 5.012 1.00 86.31 105 VAL A CA 1
ATOM 814 C C . VAL A 1 105 ? -8.102 -8.348 6.392 1.00 86.31 105 VAL A C 1
ATOM 816 O O . VAL A 1 105 ? -8.297 -9.230 7.221 1.00 86.31 105 VAL A O 1
ATOM 819 N N . VAL A 1 106 ? -7.358 -7.272 6.616 1.00 85.62 106 VAL A N 1
ATOM 820 C CA . VAL A 1 106 ? -6.775 -6.923 7.912 1.00 85.62 106 VAL A CA 1
ATOM 821 C C . VAL A 1 106 ? -7.503 -5.689 8.406 1.00 85.62 106 VAL A C 1
ATOM 823 O O . VAL A 1 106 ? -7.436 -4.628 7.778 1.00 85.62 106 VAL A O 1
ATOM 826 N N . ARG A 1 107 ? -8.236 -5.810 9.504 1.00 86.00 107 ARG A N 1
ATOM 827 C CA . ARG A 1 107 ? -8.919 -4.678 10.119 1.00 86.00 107 ARG A CA 1
ATOM 828 C C . ARG A 1 107 ? -8.031 -4.043 11.193 1.00 86.00 107 ARG A C 1
ATOM 830 O O . ARG A 1 107 ? -7.136 -4.704 11.717 1.00 86.00 107 ARG A O 1
ATOM 837 N N . PRO A 1 108 ? -8.250 -2.769 11.548 1.00 84.31 108 PRO A N 1
ATOM 838 C CA . PRO A 1 108 ? -7.506 -2.121 12.627 1.00 84.31 108 PRO A CA 1
ATOM 839 C C . PRO A 1 108 ? -7.580 -2.880 13.957 1.00 84.31 108 PRO A C 1
ATOM 841 O O . PRO A 1 108 ? -6.592 -2.948 14.678 1.00 84.31 108 PRO A O 1
ATOM 844 N N . GLU A 1 109 ? -8.726 -3.485 14.267 1.00 82.62 109 GLU A N 1
ATOM 845 C CA . GLU A 1 109 ? -8.932 -4.312 15.461 1.00 82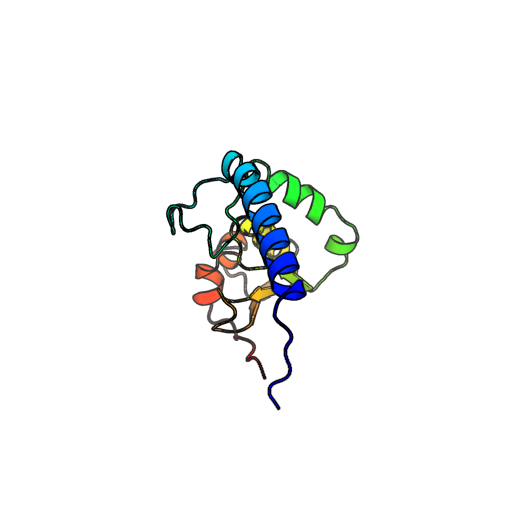.62 109 GLU A CA 1
ATOM 846 C C . GLU A 1 109 ? -8.102 -5.603 15.472 1.00 82.62 109 GLU A C 1
ATOM 848 O O . GLU A 1 109 ? -7.828 -6.148 16.539 1.00 82.62 109 GLU A O 1
ATOM 853 N N . ASP A 1 110 ? -7.656 -6.059 14.303 1.00 77.88 110 ASP A N 1
ATOM 854 C CA . ASP A 1 110 ? -6.796 -7.229 14.166 1.00 77.88 110 ASP A CA 1
ATOM 855 C C . ASP A 1 110 ? -5.318 -6.901 14.432 1.00 77.88 110 ASP A C 1
ATOM 857 O O . ASP A 1 110 ? -4.475 -7.795 14.575 1.00 77.88 110 ASP A O 1
ATOM 861 N N . VAL A 1 111 ? -4.983 -5.607 14.505 1.00 77.19 111 VAL A N 1
ATOM 862 C CA . VAL A 1 111 ? -3.646 -5.115 14.835 1.00 77.19 111 VAL A CA 1
ATOM 863 C C . VAL A 1 111 ? -3.416 -5.319 16.332 1.00 77.19 111 VAL A C 1
ATOM 865 O O . VAL A 1 111 ? -3.563 -4.412 17.147 1.00 77.19 111 VAL A O 1
ATOM 868 N N . GLY A 1 112 ? -3.073 -6.554 16.702 1.00 70.94 112 GLY A N 1
ATOM 869 C CA . GLY A 1 112 ? -2.726 -6.921 18.072 1.00 70.94 112 GLY A CA 1
ATOM 870 C C . GLY A 1 112 ? -1.442 -6.243 18.571 1.00 70.94 112 GLY A C 1
ATOM 871 O O . GLY A 1 112 ? -0.839 -5.402 17.904 1.00 70.94 112 GLY A O 1
ATOM 872 N N . GLU A 1 113 ? -0.950 -6.671 19.734 1.00 70.56 113 GLU A N 1
ATOM 873 C CA . GLU A 1 113 ? 0.172 -6.030 20.450 1.00 70.56 113 GLU A CA 1
ATOM 874 C C . GLU A 1 113 ? 1.487 -5.926 19.651 1.00 70.56 113 GLU A C 1
ATOM 876 O O . GLU A 1 113 ? 2.355 -5.117 19.972 1.00 70.56 113 GLU A O 1
ATOM 881 N N . ARG A 1 114 ? 1.643 -6.719 18.582 1.00 68.69 114 ARG A N 1
ATOM 882 C CA . ARG A 1 114 ? 2.811 -6.685 17.682 1.00 68.69 114 ARG A CA 1
ATOM 883 C C . ARG A 1 114 ? 2.830 -5.467 16.745 1.00 68.69 114 ARG A C 1
ATOM 885 O O . ARG A 1 114 ? 3.868 -5.187 16.147 1.00 68.69 114 ARG A O 1
ATOM 892 N N . GLY A 1 115 ? 1.714 -4.746 16.629 1.00 80.50 115 GLY A N 1
ATOM 893 C CA . GLY A 1 115 ? 1.612 -3.466 15.933 1.00 80.50 115 GLY A CA 1
ATOM 894 C C . GLY A 1 115 ? 1.427 -3.544 14.411 1.00 80.50 115 GLY A C 1
ATOM 895 O O . GLY A 1 115 ? 1.610 -4.581 13.771 1.00 80.50 115 GLY A O 1
ATOM 896 N N . ALA A 1 116 ? 1.072 -2.394 13.828 1.00 79.56 116 ALA A N 1
ATOM 897 C CA . ALA A 1 116 ? 0.696 -2.243 12.417 1.00 79.56 116 ALA A CA 1
ATOM 898 C C . ALA A 1 116 ? 1.791 -2.663 11.427 1.00 79.56 116 ALA A C 1
ATOM 900 O O . ALA A 1 116 ? 1.486 -3.224 10.383 1.00 79.56 116 ALA A O 1
ATOM 901 N N . TRP A 1 117 ? 3.064 -2.445 11.762 1.00 79.31 117 TRP A N 1
ATOM 902 C CA . TRP A 1 117 ? 4.184 -2.863 10.916 1.00 79.31 117 TRP A CA 1
ATOM 903 C C . TRP A 1 117 ? 4.266 -4.377 10.775 1.00 79.31 117 TRP A C 1
ATOM 905 O O . TRP A 1 117 ? 4.438 -4.875 9.670 1.00 79.31 117 TRP A O 1
ATOM 915 N N . TYR A 1 118 ? 4.072 -5.117 11.870 1.00 75.94 118 TYR A N 1
ATOM 916 C CA . TYR A 1 118 ? 4.041 -6.573 11.812 1.00 75.94 118 TYR A CA 1
ATOM 917 C C . TYR A 1 118 ? 2.822 -7.065 11.024 1.00 75.94 118 TYR A C 1
ATOM 919 O O . TYR A 1 118 ? 2.976 -7.890 10.127 1.00 75.94 118 TYR A O 1
ATOM 927 N N . ALA A 1 119 ? 1.636 -6.514 11.300 1.00 78.06 119 ALA A N 1
ATOM 928 C CA . ALA A 1 119 ? 0.391 -6.861 10.606 1.00 78.06 119 ALA A CA 1
ATOM 929 C C . ALA A 1 119 ? 0.391 -6.496 9.106 1.00 78.06 119 ALA A C 1
ATOM 931 O O . ALA A 1 119 ? -0.342 -7.096 8.329 1.00 78.06 119 ALA A O 1
ATOM 932 N N . ALA A 1 120 ? 1.230 -5.547 8.684 1.00 77.12 120 ALA A N 1
ATOM 933 C CA . ALA A 1 120 ? 1.421 -5.167 7.286 1.00 77.12 120 ALA A CA 1
ATOM 934 C C . ALA A 1 120 ? 2.362 -6.099 6.502 1.00 77.12 120 ALA A C 1
ATOM 936 O O . ALA A 1 120 ? 2.374 -6.059 5.264 1.00 77.12 120 ALA A O 1
ATOM 937 N N . THR A 1 121 ? 3.150 -6.926 7.198 1.00 73.69 121 THR A N 1
ATOM 938 C CA . THR A 1 121 ? 3.968 -7.963 6.559 1.00 73.69 121 THR A CA 1
ATOM 939 C C . THR A 1 121 ? 3.101 -9.143 6.148 1.00 73.69 121 THR A C 1
ATOM 941 O O . THR A 1 121 ? 2.136 -9.488 6.824 1.00 73.69 121 THR A O 1
ATOM 944 N N . LEU A 1 122 ? 3.486 -9.830 5.077 1.00 67.38 122 LEU A N 1
ATOM 945 C CA . LEU A 1 122 ? 2.768 -11.026 4.633 1.00 67.38 122 LEU A CA 1
ATOM 946 C C . LEU A 1 122 ? 2.806 -12.150 5.671 1.00 67.38 122 LEU A C 1
ATOM 948 O O . LEU A 1 122 ? 1.808 -12.840 5.844 1.00 67.38 122 LEU A O 1
ATOM 952 N N . ASP A 1 123 ? 3.907 -12.269 6.418 1.00 67.81 123 ASP A N 1
ATOM 953 C CA . ASP A 1 123 ? 4.007 -13.214 7.535 1.00 67.81 123 ASP A CA 1
ATOM 954 C C . ASP A 1 123 ? 3.007 -12.877 8.649 1.00 67.81 123 ASP A C 1
ATOM 956 O O . ASP A 1 123 ? 2.462 -13.774 9.288 1.00 67.81 123 ASP A O 1
ATOM 960 N N . GLY A 1 124 ? 2.784 -11.585 8.905 1.00 65.81 124 GLY A N 1
ATOM 961 C CA . GLY A 1 124 ? 1.808 -11.109 9.878 1.00 65.81 124 GLY A CA 1
ATOM 962 C C . GLY A 1 124 ? 0.380 -11.385 9.431 1.00 65.81 124 GLY A C 1
ATOM 963 O O . GLY A 1 124 ? -0.398 -11.915 10.220 1.00 65.81 124 GLY A O 1
ATOM 964 N N . VAL A 1 125 ? 0.059 -11.104 8.166 1.00 68.19 125 VAL A N 1
ATOM 965 C CA . VAL A 1 125 ? -1.259 -11.386 7.572 1.00 68.19 125 VAL A CA 1
ATOM 966 C C . VAL A 1 125 ? -1.557 -12.888 7.532 1.00 68.19 125 VAL A C 1
ATOM 968 O O . VAL A 1 125 ? -2.688 -13.287 7.764 1.00 68.19 125 VAL A O 1
ATOM 971 N N . GLU A 1 126 ? -0.553 -13.731 7.275 1.00 65.62 126 GLU A N 1
ATOM 972 C CA . GLU A 1 126 ? -0.728 -15.186 7.207 1.00 65.62 126 GLU A CA 1
ATOM 973 C C . GLU A 1 126 ? -0.819 -15.859 8.587 1.00 65.62 126 GLU A C 1
ATOM 975 O O . GLU A 1 126 ? -1.520 -16.861 8.732 1.00 65.62 126 GLU A O 1
ATOM 980 N N . LYS A 1 127 ? -0.087 -15.354 9.592 1.00 60.00 127 LYS A N 1
ATOM 981 C CA . LYS A 1 127 ? -0.064 -15.930 10.951 1.00 60.00 127 LYS A CA 1
ATOM 982 C C . LYS A 1 127 ? -1.155 -15.406 11.864 1.00 60.00 127 LYS A C 1
ATOM 984 O O . LYS A 1 127 ? -1.497 -16.079 12.834 1.00 60.00 127 LYS A O 1
ATOM 989 N N . SER A 1 128 ? -1.642 -14.197 11.616 1.00 52.84 128 SER A N 1
ATOM 990 C CA . SER A 1 128 ? -2.907 -13.788 12.207 1.00 52.84 128 SER A CA 1
ATOM 991 C C . SER A 1 128 ? -3.971 -14.696 11.595 1.00 52.84 128 SER A C 1
ATOM 993 O O . SER A 1 128 ? -3.962 -14.933 10.392 1.00 52.84 128 SER A O 1
ATOM 995 N N . GLU A 1 129 ? -4.830 -15.300 12.415 1.00 50.81 129 GLU A N 1
ATOM 996 C CA . GLU A 1 129 ? -5.889 -16.224 11.976 1.00 50.81 129 GLU A CA 1
ATOM 997 C C . GLU A 1 129 ? -7.007 -15.470 11.226 1.00 50.81 129 GLU A C 1
ATOM 999 O O . GLU A 1 129 ? -8.199 -15.668 11.462 1.00 50.81 129 GLU A O 1
ATOM 1004 N N . LEU A 1 130 ? -6.622 -14.537 10.353 1.00 56.16 130 LEU A N 1
ATOM 1005 C CA . LEU A 1 130 ? -7.515 -13.633 9.672 1.00 56.16 130 LEU A CA 1
ATOM 1006 C C . LEU A 1 130 ? -8.339 -14.402 8.658 1.00 56.16 130 LEU A C 1
ATOM 1008 O O . LEU A 1 130 ? -7.798 -15.204 7.888 1.00 56.16 130 LEU A O 1
ATOM 1012 N N . PRO A 1 131 ? -9.654 -14.154 8.625 1.00 50.59 131 PRO A N 1
ATOM 1013 C CA . PRO A 1 131 ? -10.520 -14.812 7.674 1.00 50.59 131 PRO A CA 1
ATOM 1014 C C . PRO A 1 131 ? -10.080 -14.444 6.250 1.00 50.59 131 PRO A C 1
ATOM 1016 O O . PRO A 1 131 ? -10.183 -13.294 5.822 1.00 50.59 131 PRO A O 1
ATOM 1019 N N . SER A 1 132 ? -9.596 -15.434 5.497 1.00 50.75 132 SER A N 1
ATOM 1020 C CA . SER A 1 132 ? -9.392 -15.301 4.055 1.00 50.75 132 SER A CA 1
ATOM 1021 C C . SER A 1 132 ? -10.751 -15.152 3.377 1.00 50.75 132 SER A C 1
ATOM 1023 O O . SER A 1 132 ? -11.644 -15.967 3.624 1.00 50.75 132 SER A O 1
ATOM 1025 N N . VAL A 1 133 ? -10.913 -14.159 2.502 1.00 53.69 133 VAL A N 1
ATOM 1026 C CA . VAL A 1 133 ? -12.128 -14.034 1.689 1.00 53.69 133 VAL A CA 1
ATOM 1027 C C . VAL A 1 133 ? -11.992 -14.991 0.500 1.00 53.69 133 VAL A C 1
ATOM 1029 O O . VAL A 1 133 ? -11.098 -14.790 -0.331 1.00 53.69 133 VAL A O 1
ATOM 1032 N N . PRO A 1 134 ? -12.825 -16.046 0.404 1.00 46.97 134 PRO A N 1
ATOM 1033 C CA . PRO A 1 134 ? -12.758 -16.973 -0.715 1.00 46.97 134 PRO A CA 1
ATOM 1034 C C . PRO A 1 134 ? -13.142 -16.262 -2.014 1.00 46.97 134 PRO A C 1
ATOM 1036 O O . PRO A 1 134 ? -14.062 -15.444 -2.052 1.00 46.97 134 PRO A O 1
ATOM 1039 N N . ILE A 1 135 ? -12.435 -16.598 -3.089 1.00 45.59 135 ILE A N 1
ATOM 1040 C CA . ILE A 1 135 ? -12.790 -16.176 -4.443 1.00 45.59 135 ILE A CA 1
ATOM 1041 C C . ILE A 1 135 ? -13.949 -17.084 -4.881 1.00 45.59 135 ILE A C 1
ATOM 1043 O O . ILE A 1 135 ? -13.751 -18.296 -4.972 1.00 45.59 135 ILE A O 1
ATOM 1047 N N . SER A 1 136 ? -15.154 -16.529 -5.048 1.00 40.75 136 SER A N 1
ATOM 1048 C CA . SER A 1 136 ? -16.290 -17.232 -5.677 1.00 40.75 136 SER A CA 1
ATOM 1049 C C . SER A 1 136 ? -16.230 -17.113 -7.192 1.00 40.75 136 SER A C 1
ATOM 1051 O O . SER A 1 136 ? -15.815 -16.031 -7.666 1.00 40.75 136 SER A O 1
#